Protein AF-A0A970SUN5-F1 (afdb_monomer_lite)

Radius of gyration: 31.92 Å; chains: 1; bounding box: 85×51×44 Å

pLDDT: mean 73.56, std 14.55, range [50.59, 97.88]

Foldseek 3Di:
DAADPVPRDDDDPPDQAGPPPRHGRDDPDPPPPPPDPPDPDDPPDDDDDPPDDPDDDDPPDPPDDPDDDPPDPDPPPPPPPVVVVVVVVVVVVVVVD

Secondary structure (DSSP, 8-state):
-EE-TTT--EE-TT-SB-TTT--BS---S---------PPPPPP-PPPP--------PPP-----TT--TT----------HHHHHHHHHHHHHT--

Sequence (97 aa):
MKICVNCGTSNNDDNQFCIGCGQRLEANQPDSPPAEPVAPPVPPAAPYFTDVPPMQQNPPVQPYSYGQPYGMHGYATPVQDTDRMERIRNILSSRLM

Structure (mmCIF, N/CA/C/O backbone):
data_AF-A0A970SUN5-F1
#
_entry.id   AF-A0A970SUN5-F1
#
loop_
_atom_site.group_PDB
_atom_site.id
_atom_site.type_symbol
_atom_site.label_atom_id
_atom_site.label_alt_id
_atom_site.label_comp_id
_atom_site.label_asym_id
_atom_site.label_entity_id
_atom_site.label_seq_id
_atom_site.pdbx_PDB_ins_code
_atom_site.Cartn_x
_atom_site.Cartn_y
_atom_site.Cartn_z
_atom_site.occupancy
_atom_site.B_iso_or_equiv
_atom_site.auth_seq_id
_atom_site.auth_comp_id
_atom_site.auth_asym_id
_atom_site.auth_atom_id
_atom_site.pdbx_PDB_model_num
ATOM 1 N N . MET A 1 1 ? -22.182 6.152 0.028 1.00 87.06 1 MET A N 1
ATOM 2 C CA . MET A 1 1 ? -20.993 6.558 0.801 1.00 87.06 1 MET A CA 1
ATOM 3 C C . MET A 1 1 ? -20.858 5.635 1.995 1.00 87.06 1 MET A C 1
ATOM 5 O O . MET A 1 1 ? -21.882 5.263 2.568 1.00 87.06 1 MET A O 1
ATOM 9 N N . LYS A 1 2 ? -19.631 5.343 2.431 1.00 92.81 2 LYS A N 1
ATOM 10 C CA . LYS A 1 2 ? -19.377 4.508 3.610 1.00 92.81 2 LYS A CA 1
ATOM 11 C C . LYS A 1 2 ? -18.490 5.203 4.628 1.00 92.81 2 LYS A C 1
ATOM 13 O O . LYS A 1 2 ? -17.525 5.881 4.281 1.00 92.81 2 LYS A O 1
ATOM 18 N N . ILE A 1 3 ? -18.830 5.041 5.899 1.00 95.12 3 ILE A N 1
ATOM 19 C CA . ILE A 1 3 ? -18.069 5.605 7.012 1.00 95.12 3 ILE A CA 1
ATOM 20 C C . ILE A 1 3 ? -17.159 4.520 7.573 1.00 95.12 3 ILE A C 1
ATOM 22 O O . ILE A 1 3 ? -17.605 3.410 7.859 1.00 95.12 3 ILE A O 1
ATOM 26 N N . CYS A 1 4 ? -15.876 4.835 7.732 1.00 95.38 4 CYS A N 1
ATOM 27 C CA . CYS A 1 4 ? -14.930 3.907 8.329 1.00 95.38 4 CYS A CA 1
ATOM 28 C C . CYS A 1 4 ? -15.269 3.669 9.805 1.00 95.38 4 CYS A C 1
ATOM 30 O O . CYS A 1 4 ? -15.226 4.599 10.607 1.00 95.38 4 CYS A O 1
ATOM 32 N N . VAL A 1 5 ? -15.521 2.416 10.180 1.00 93.50 5 VAL A N 1
ATOM 33 C CA . VAL A 1 5 ? -15.791 2.026 11.577 1.00 93.50 5 VAL A CA 1
ATOM 34 C C . VAL A 1 5 ? -14.587 2.208 12.504 1.00 93.50 5 VAL A C 1
ATOM 36 O O . VAL A 1 5 ? -14.756 2.302 13.713 1.00 93.50 5 VAL A O 1
ATOM 39 N N . ASN A 1 6 ? -13.373 2.260 11.950 1.00 95.81 6 ASN A N 1
ATOM 40 C CA . ASN A 1 6 ? -12.148 2.405 12.730 1.00 95.81 6 ASN A CA 1
ATOM 41 C C . ASN A 1 6 ? -11.821 3.874 13.053 1.00 95.81 6 ASN A C 1
ATOM 43 O O . ASN A 1 6 ? -11.420 4.163 14.174 1.00 95.81 6 ASN A O 1
ATOM 47 N N . CYS A 1 7 ? -12.007 4.802 12.104 1.00 97.12 7 CYS A N 1
ATOM 48 C CA . CYS A 1 7 ? -11.566 6.197 12.269 1.00 97.12 7 CYS A CA 1
ATOM 49 C C . CYS A 1 7 ? -12.618 7.268 11.932 1.00 97.12 7 CYS A C 1
ATOM 51 O O . CYS A 1 7 ? -12.326 8.456 12.028 1.00 97.12 7 CYS A O 1
ATOM 53 N N . GLY A 1 8 ? -13.824 6.891 11.497 1.00 96.12 8 GLY A N 1
ATOM 54 C CA . GLY A 1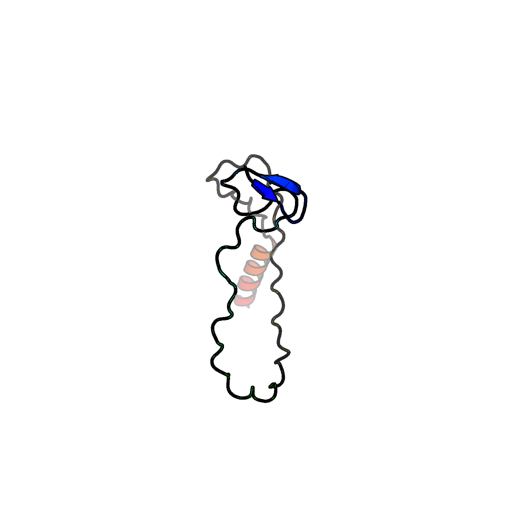 8 ? -14.915 7.826 11.189 1.00 96.12 8 GLY A CA 1
ATOM 55 C C . GLY A 1 8 ? -14.795 8.574 9.857 1.00 96.12 8 GLY A C 1
ATOM 56 O O . GLY A 1 8 ? -15.677 9.358 9.514 1.00 96.12 8 GLY A O 1
ATOM 57 N N . THR A 1 9 ? -13.741 8.340 9.071 1.00 97.88 9 THR A N 1
ATOM 58 C CA . THR A 1 9 ? -13.569 8.999 7.769 1.00 97.88 9 THR A CA 1
ATOM 59 C C . THR A 1 9 ? -14.670 8.589 6.789 1.00 97.88 9 THR A C 1
ATOM 61 O O . THR A 1 9 ? -14.970 7.401 6.629 1.00 97.88 9 THR A O 1
ATOM 64 N N . SER A 1 10 ? -15.237 9.580 6.100 1.00 97.44 10 SER A N 1
ATOM 65 C CA . SER A 1 10 ? -16.169 9.375 4.992 1.00 97.44 10 SER A CA 1
ATOM 66 C C . SER A 1 10 ? -15.421 8.935 3.737 1.00 97.44 10 SER A C 1
ATOM 68 O O . SER A 1 10 ? -14.458 9.576 3.321 1.00 97.44 10 SER A O 1
ATOM 70 N N . ASN A 1 11 ? -15.860 7.831 3.147 1.00 96.75 11 ASN A N 1
ATOM 71 C CA . ASN A 1 11 ? -15.266 7.219 1.970 1.00 96.75 11 ASN A CA 1
ATOM 72 C C . ASN A 1 11 ? -16.323 7.034 0.875 1.00 96.75 11 ASN A C 1
ATOM 74 O O . ASN A 1 11 ? -17.514 6.852 1.154 1.00 96.75 11 ASN A O 1
ATOM 78 N N . ASN A 1 12 ? -15.875 7.049 -0.382 1.00 96.19 12 ASN A N 1
ATOM 79 C CA . ASN A 1 12 ? -16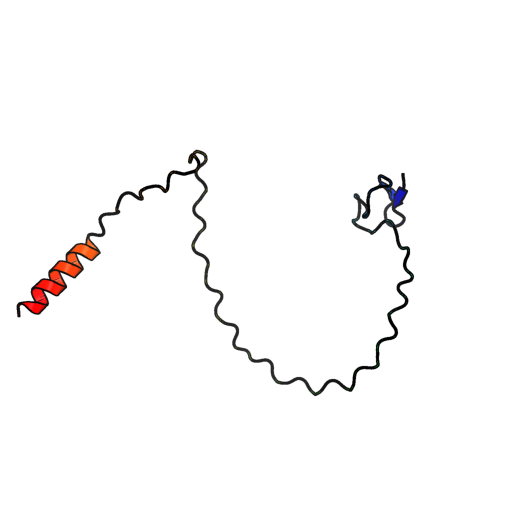.717 6.648 -1.505 1.00 96.19 12 ASN A CA 1
ATOM 80 C C . ASN A 1 12 ? -17.047 5.145 -1.396 1.00 96.19 12 ASN A C 1
ATOM 82 O O . ASN A 1 12 ? -16.274 4.386 -0.809 1.00 96.19 12 ASN A O 1
ATOM 86 N N . ASP A 1 13 ? -18.176 4.714 -1.951 1.00 91.12 13 ASP A N 1
ATOM 87 C CA . ASP A 1 13 ? -18.598 3.309 -1.947 1.00 91.12 13 ASP A CA 1
ATOM 88 C C . ASP A 1 13 ? -17.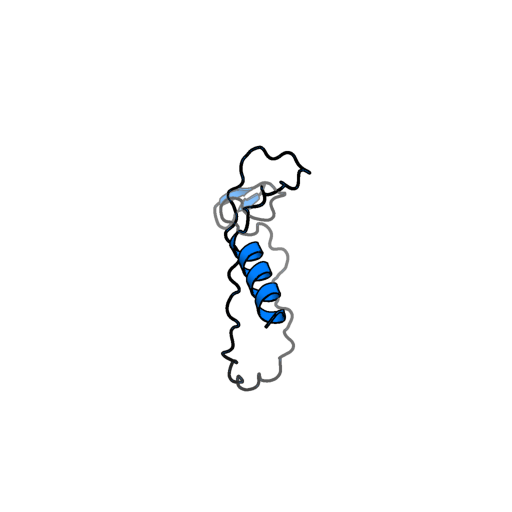593 2.409 -2.679 1.00 91.12 13 ASP A C 1
ATOM 90 O O . ASP A 1 13 ? -17.335 1.291 -2.233 1.00 91.12 13 ASP A O 1
ATOM 94 N N . ASP A 1 14 ? -16.920 2.942 -3.703 1.00 92.25 14 ASP A N 1
ATOM 95 C CA . ASP A 1 14 ? -15.898 2.233 -4.485 1.00 92.25 14 ASP A CA 1
ATOM 96 C C . ASP A 1 14 ? -14.581 1.990 -3.716 1.00 92.25 14 ASP A C 1
ATOM 98 O O . ASP A 1 14 ? -13.749 1.177 -4.125 1.00 92.25 14 ASP A O 1
ATOM 102 N N . ASN A 1 15 ? -14.350 2.686 -2.595 1.00 93.19 15 ASN A N 1
ATOM 103 C CA . ASN A 1 15 ? -13.073 2.623 -1.880 1.00 93.19 15 ASN A CA 1
ATOM 104 C C . ASN A 1 15 ? -12.917 1.291 -1.138 1.00 93.19 15 ASN A C 1
ATOM 106 O O . ASN A 1 15 ? -13.563 1.069 -0.126 1.00 93.19 15 ASN A O 1
ATOM 110 N N . GLN A 1 16 ? -12.003 0.414 -1.536 1.00 93.75 16 GLN A N 1
ATOM 111 C CA . GLN A 1 16 ? -11.792 -0.852 -0.808 1.00 93.75 16 GLN A CA 1
ATOM 112 C C . GLN A 1 16 ? -11.148 -0.655 0.581 1.00 93.75 16 GLN A C 1
ATOM 114 O O . GLN A 1 16 ? -11.372 -1.446 1.501 1.00 93.75 16 GLN A O 1
ATOM 119 N N . PHE A 1 17 ? -10.381 0.426 0.743 1.00 96.12 17 PHE A N 1
ATOM 120 C CA . PHE A 1 17 ? -9.681 0.794 1.973 1.00 96.12 17 PHE A CA 1
ATOM 121 C C . PHE A 1 17 ? -9.986 2.238 2.369 1.00 96.12 17 PHE A C 1
ATOM 123 O O . PHE A 1 17 ? -10.285 3.085 1.527 1.00 96.12 17 PHE A O 1
ATOM 130 N N . CYS A 1 18 ? -9.899 2.519 3.665 1.00 96.88 18 CYS A N 1
ATOM 131 C CA . CYS A 1 18 ? -10.117 3.841 4.221 1.00 96.88 18 CYS A CA 1
ATOM 132 C C . CYS A 1 18 ? -8.996 4.799 3.820 1.00 96.88 18 CYS A C 1
ATOM 134 O O . CYS A 1 18 ? -7.833 4.555 4.130 1.00 96.88 18 CYS A O 1
ATOM 136 N N . ILE A 1 19 ? -9.358 5.939 3.233 1.00 96.94 19 ILE A N 1
ATOM 137 C CA . ILE A 1 19 ? -8.401 6.990 2.854 1.00 96.94 19 ILE A CA 1
ATOM 138 C C . ILE A 1 19 ? -7.765 7.701 4.058 1.00 96.94 19 ILE A C 1
ATOM 140 O O . ILE A 1 19 ? -6.760 8.384 3.901 1.00 96.94 19 ILE A O 1
ATOM 144 N N . GLY A 1 20 ? -8.365 7.577 5.246 1.00 97.50 20 GLY A N 1
ATOM 145 C CA . GLY A 1 20 ? -7.878 8.209 6.473 1.00 97.50 20 GLY A CA 1
ATOM 146 C C . GLY A 1 20 ? -6.912 7.335 7.271 1.00 97.50 20 GLY A C 1
ATOM 147 O O . GLY A 1 20 ? -5.897 7.830 7.748 1.00 97.50 20 GLY A O 1
ATOM 148 N N . CYS A 1 21 ? -7.218 6.041 7.425 1.00 96.94 21 CYS A N 1
ATOM 149 C CA . CYS A 1 21 ? -6.447 5.138 8.292 1.00 96.94 21 CYS A CA 1
ATOM 150 C C . CYS A 1 21 ? -5.965 3.842 7.623 1.00 96.94 21 CYS A C 1
ATOM 152 O O . CYS A 1 21 ? -5.283 3.051 8.264 1.00 96.94 21 CYS A O 1
ATOM 154 N N . GLY A 1 22 ? -6.329 3.584 6.363 1.00 95.69 22 GLY A N 1
ATOM 155 C CA . GLY A 1 22 ? -5.932 2.375 5.632 1.00 95.69 22 GLY A CA 1
ATOM 156 C C . GLY A 1 22 ? -6.730 1.106 5.960 1.00 95.69 22 GLY A C 1
ATOM 157 O O . GLY A 1 22 ? -6.565 0.105 5.267 1.00 95.69 22 GLY A O 1
ATOM 158 N N . GLN A 1 23 ? -7.628 1.120 6.955 1.00 94.88 23 GLN A N 1
ATOM 159 C CA . GLN A 1 23 ? -8.473 -0.038 7.287 1.00 94.88 23 GLN A CA 1
ATOM 160 C C . GLN A 1 23 ? -9.374 -0.430 6.106 1.00 94.88 23 GLN A C 1
ATOM 162 O O . GLN A 1 23 ? -9.993 0.432 5.479 1.00 94.88 23 GLN A O 1
ATOM 167 N N . ARG A 1 24 ? -9.510 -1.731 5.832 1.00 93.81 24 ARG A N 1
ATOM 168 C CA . ARG A 1 24 ? -10.429 -2.247 4.805 1.00 93.81 24 ARG A CA 1
ATOM 169 C C . ARG A 1 24 ? -11.889 -1.949 5.170 1.00 93.81 24 ARG A C 1
ATOM 171 O O . ARG A 1 24 ? -12.276 -2.119 6.324 1.00 93.81 24 ARG A O 1
ATOM 178 N N . LEU A 1 25 ? -12.684 -1.493 4.200 1.00 91.88 25 LEU A N 1
ATOM 179 C CA . LEU A 1 25 ? -14.048 -0.995 4.437 1.00 91.88 25 LEU A CA 1
ATOM 180 C C . LEU A 1 25 ? -15.147 -2.063 4.274 1.00 91.88 25 LEU A C 1
ATOM 182 O O . LEU A 1 25 ? -16.248 -1.865 4.779 1.00 91.88 25 LEU A O 1
ATOM 186 N N . GLU A 1 26 ? -14.832 -3.222 3.689 1.00 77.31 26 GLU A N 1
ATOM 187 C CA . GLU A 1 26 ? -15.697 -4.406 3.670 1.00 77.31 26 GLU A CA 1
ATOM 188 C C . GLU A 1 26 ? -14.977 -5.644 4.229 1.00 77.31 26 GLU A C 1
ATOM 190 O O . GLU A 1 26 ? -13.875 -6.006 3.803 1.00 77.31 26 GLU A O 1
ATOM 195 N N . ALA A 1 27 ? -15.655 -6.342 5.140 1.00 67.25 27 ALA A N 1
A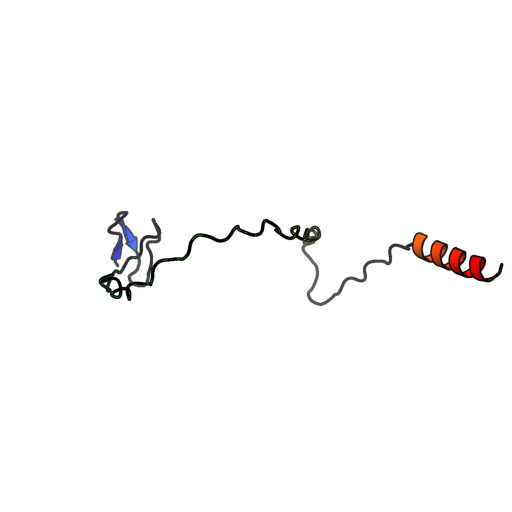TOM 196 C CA . ALA A 1 27 ? -15.310 -7.671 5.627 1.00 67.25 27 ALA A CA 1
ATOM 197 C C . ALA A 1 27 ? -16.512 -8.593 5.385 1.00 67.25 27 ALA A C 1
ATOM 199 O O . ALA A 1 27 ? -17.322 -8.819 6.272 1.00 67.25 27 ALA A O 1
ATOM 200 N N . ASN A 1 28 ? -16.671 -9.082 4.155 1.00 55.69 28 ASN A N 1
ATOM 201 C CA . ASN A 1 28 ? -17.580 -10.196 3.873 1.00 55.69 28 ASN A CA 1
ATOM 202 C C . ASN A 1 28 ? -16.774 -11.402 3.407 1.00 55.69 28 ASN A C 1
ATOM 204 O O . ASN A 1 28 ? -16.901 -11.883 2.288 1.00 55.69 28 ASN A O 1
ATOM 208 N N . GLN A 1 29 ? -15.926 -11.875 4.305 1.00 51.94 29 GLN A N 1
ATOM 209 C CA . GLN A 1 29 ? -15.780 -13.297 4.539 1.00 51.94 29 GLN A CA 1
ATOM 210 C C . GLN A 1 29 ? -15.569 -13.432 6.044 1.00 51.94 29 GLN A C 1
ATOM 212 O O . GLN A 1 29 ? -14.754 -12.690 6.593 1.00 51.94 29 GLN A O 1
ATOM 217 N N . PRO A 1 30 ? -16.304 -14.309 6.746 1.00 54.66 30 PRO A N 1
ATOM 218 C CA . PRO A 1 30 ? -15.771 -14.796 7.998 1.00 54.66 30 PRO A CA 1
ATOM 219 C C . PRO A 1 30 ? -14.391 -15.357 7.662 1.00 54.66 30 PRO A C 1
ATOM 221 O O . PRO A 1 30 ? -14.276 -16.265 6.837 1.00 54.66 30 PRO A O 1
ATOM 224 N N . ASP A 1 31 ? -13.356 -14.804 8.286 1.00 56.88 31 ASP A N 1
ATOM 225 C CA . ASP A 1 31 ? -12.076 -15.476 8.461 1.00 56.88 31 ASP A CA 1
ATOM 226 C C . ASP A 1 31 ? -12.328 -16.699 9.358 1.00 56.88 31 ASP A C 1
ATOM 228 O O . ASP A 1 31 ? -11.855 -16.792 10.485 1.00 56.88 31 ASP A O 1
ATOM 232 N N . SER A 1 32 ? -13.165 -17.638 8.913 1.00 59.88 32 SER A N 1
ATOM 233 C CA . SER A 1 32 ? -13.047 -19.008 9.365 1.00 59.88 32 SER A CA 1
ATOM 234 C C . SER A 1 32 ? -11.699 -19.450 8.813 1.00 59.88 32 SER A C 1
ATOM 236 O O . SER A 1 32 ? -11.586 -19.542 7.583 1.00 59.88 32 SER A O 1
ATOM 238 N N . PRO A 1 33 ? -10.669 -19.654 9.658 1.00 69.12 33 PRO A N 1
ATOM 239 C CA . PRO A 1 33 ? -9.433 -20.233 9.171 1.00 69.12 33 PRO A CA 1
ATOM 240 C C . PRO A 1 33 ? -9.820 -21.499 8.399 1.00 69.12 33 PRO A C 1
ATOM 242 O O . PRO A 1 33 ? -10.632 -22.283 8.911 1.00 69.12 33 PRO A O 1
ATOM 245 N N . PRO A 1 34 ? -9.325 -21.699 7.163 1.00 63.44 34 PRO A N 1
ATOM 246 C CA . PRO A 1 34 ? -9.385 -23.015 6.552 1.00 63.44 34 PRO A CA 1
ATOM 247 C C . PRO A 1 34 ? -8.862 -23.978 7.610 1.00 63.44 34 PRO A C 1
ATOM 249 O O . PRO A 1 34 ? -7.780 -23.731 8.140 1.00 63.44 34 PRO A O 1
ATOM 252 N N . ALA A 1 35 ? -9.660 -24.976 7.999 1.00 62.66 35 ALA A N 1
ATOM 253 C CA . ALA A 1 35 ? -9.234 -25.973 8.969 1.00 62.66 35 ALA A CA 1
ATOM 254 C C . ALA A 1 35 ? -7.867 -26.496 8.514 1.00 62.66 35 ALA A C 1
ATOM 256 O O . ALA A 1 35 ? -7.767 -27.168 7.487 1.00 62.66 35 ALA A O 1
ATOM 257 N N . GLU A 1 36 ? -6.818 -26.072 9.215 1.00 62.81 36 GLU A N 1
ATOM 258 C CA . GLU A 1 36 ? -5.444 -26.373 8.851 1.00 62.81 36 GLU A CA 1
ATOM 259 C C . GLU A 1 36 ? -5.303 -27.898 8.931 1.00 62.81 36 GLU A C 1
ATOM 261 O O . GLU A 1 36 ? -5.625 -28.481 9.974 1.00 62.81 36 GLU A O 1
ATOM 266 N N . PRO A 1 37 ? -4.881 -28.596 7.860 1.00 64.69 37 PRO A N 1
ATOM 267 C CA . PRO A 1 37 ? -4.456 -29.975 8.010 1.00 64.69 37 PRO A CA 1
ATOM 268 C C . PRO A 1 37 ? -3.277 -29.949 8.983 1.00 64.69 37 PRO A C 1
ATOM 270 O O . PRO A 1 37 ? -2.257 -29.330 8.691 1.00 64.69 37 PRO A O 1
ATOM 273 N N . VAL A 1 38 ? -3.456 -30.564 10.156 1.00 60.59 38 VAL A N 1
ATOM 274 C CA . VAL A 1 38 ? -2.463 -30.614 11.237 1.00 60.59 38 VAL A CA 1
ATOM 275 C C . VAL A 1 38 ? -1.126 -31.063 10.647 1.00 60.59 38 VAL A C 1
ATOM 277 O O . VAL A 1 38 ? -0.953 -32.233 10.301 1.00 60.59 38 VAL A O 1
ATOM 280 N N . ALA A 1 39 ? -0.203 -30.120 10.461 1.00 64.00 39 ALA A N 1
ATOM 281 C CA . ALA A 1 39 ? 1.101 -30.413 9.893 1.00 64.00 39 ALA A CA 1
ATOM 282 C C . ALA A 1 39 ? 1.875 -31.338 10.856 1.00 64.00 39 ALA A C 1
ATOM 284 O O . ALA A 1 39 ? 1.786 -31.161 12.076 1.00 64.00 39 ALA A O 1
ATOM 285 N N . PRO A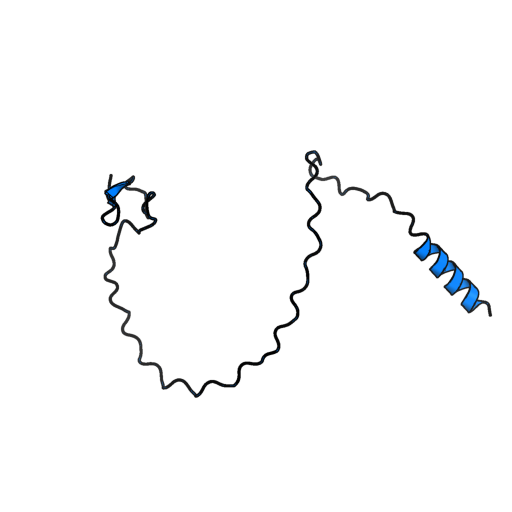 1 40 ? 2.622 -32.336 10.348 1.00 70.50 40 PRO A N 1
ATOM 286 C CA . PRO A 1 40 ? 3.464 -33.189 11.184 1.00 70.50 40 PRO A CA 1
ATOM 287 C C . PRO A 1 40 ? 4.504 -32.355 11.957 1.00 70.50 40 PRO A C 1
ATOM 289 O O . PRO A 1 40 ? 4.832 -31.243 11.534 1.00 70.50 40 PRO A O 1
ATOM 292 N N . PRO A 1 41 ? 5.039 -32.870 13.084 1.00 69.06 41 PRO A N 1
ATOM 293 C CA . PRO A 1 41 ? 5.964 -32.124 13.930 1.00 69.06 41 PRO A CA 1
ATOM 294 C C . PRO A 1 41 ? 7.167 -31.635 13.120 1.00 69.06 41 PRO A C 1
ATOM 296 O O . PRO A 1 41 ? 7.860 -32.418 12.467 1.00 69.06 41 PRO A O 1
ATOM 299 N N . VAL A 1 42 ? 7.394 -30.323 13.171 1.00 66.94 42 VAL A N 1
ATOM 300 C CA . VAL A 1 42 ? 8.516 -29.648 12.514 1.00 66.94 42 VAL A CA 1
ATOM 301 C C . VAL A 1 42 ? 9.828 -30.256 13.044 1.00 66.94 42 VAL A C 1
ATOM 303 O O . VAL A 1 42 ? 10.003 -30.313 14.265 1.00 66.94 42 VAL A O 1
ATOM 306 N N . PRO A 1 43 ? 10.745 -30.743 12.184 1.00 73.19 43 PRO A N 1
ATOM 307 C CA . PRO A 1 43 ? 12.030 -31.268 12.638 1.00 73.19 43 PRO A CA 1
ATOM 308 C C . PRO A 1 43 ? 12.870 -30.167 13.312 1.00 73.19 43 PRO A C 1
ATOM 310 O O . PRO A 1 43 ? 12.674 -28.983 13.022 1.00 73.19 43 PRO A O 1
ATOM 313 N N . PRO A 1 44 ? 13.813 -30.530 14.206 1.00 69.31 44 PRO A N 1
ATOM 314 C CA . PRO A 1 44 ? 14.664 -29.556 14.881 1.00 69.31 44 PRO A CA 1
ATOM 315 C C . PRO A 1 44 ? 15.427 -28.717 13.854 1.00 69.31 44 PRO A C 1
ATOM 317 O O . PRO A 1 44 ? 15.980 -29.250 12.890 1.00 69.31 44 PRO A O 1
ATOM 320 N N . ALA A 1 45 ? 15.422 -27.401 14.072 1.00 66.38 45 ALA A N 1
ATOM 321 C CA . ALA A 1 45 ? 16.039 -26.418 13.195 1.00 66.38 45 ALA A CA 1
ATOM 322 C C . ALA A 1 45 ? 17.487 -26.811 12.868 1.00 66.38 45 ALA A C 1
ATOM 324 O O . ALA A 1 45 ? 18.346 -26.869 13.751 1.00 66.38 45 ALA A O 1
ATOM 325 N N . ALA A 1 46 ? 17.749 -27.082 11.591 1.00 68.25 46 ALA A N 1
ATOM 326 C CA . ALA A 1 46 ? 19.108 -27.205 11.090 1.00 68.25 46 ALA A CA 1
ATOM 327 C C . ALA A 1 46 ? 19.847 -25.864 11.286 1.00 68.25 46 ALA A C 1
ATOM 329 O O . ALA A 1 46 ? 19.209 -24.805 11.230 1.00 68.25 46 ALA A O 1
ATOM 330 N N . PRO A 1 47 ? 21.173 -25.876 11.512 1.00 68.62 47 PRO A N 1
ATOM 331 C CA . PRO A 1 47 ? 21.948 -24.649 11.606 1.00 68.62 47 PRO A CA 1
ATOM 332 C C . PRO A 1 47 ? 21.804 -23.857 10.304 1.00 68.62 47 PRO A C 1
ATOM 334 O O . PRO A 1 47 ? 22.010 -24.377 9.207 1.00 68.62 47 PRO A O 1
ATOM 337 N N . TYR A 1 48 ? 21.407 -22.596 10.440 1.00 65.56 48 TYR A N 1
ATOM 338 C CA . TYR A 1 48 ? 21.331 -21.657 9.333 1.00 65.56 48 TYR A CA 1
ATOM 339 C C . TYR A 1 48 ? 22.750 -21.412 8.809 1.00 65.56 48 TYR A C 1
ATOM 341 O O . TYR A 1 48 ? 23.648 -21.032 9.558 1.00 65.56 48 TYR A O 1
ATOM 349 N N . PHE A 1 49 ? 22.958 -21.660 7.519 1.00 67.31 49 PHE A N 1
ATOM 350 C CA . PHE A 1 49 ? 24.202 -21.314 6.842 1.00 67.31 49 PHE A CA 1
ATOM 351 C C . PHE A 1 49 ? 24.387 -19.790 6.894 1.00 67.31 49 PHE A C 1
ATOM 353 O O . PHE A 1 49 ? 23.537 -19.038 6.422 1.00 67.31 49 PHE A O 1
ATOM 360 N N . THR A 1 50 ? 25.487 -19.336 7.493 1.00 63.75 50 THR A N 1
ATOM 361 C CA . THR A 1 50 ? 25.853 -17.917 7.662 1.00 63.75 50 THR A CA 1
ATOM 362 C C . THR A 1 50 ? 26.482 -17.284 6.420 1.00 63.75 50 THR A C 1
ATOM 364 O O . THR A 1 50 ? 26.989 -16.166 6.489 1.00 63.75 50 THR A O 1
ATOM 367 N N . ASP A 1 51 ? 26.444 -17.956 5.274 1.00 72.88 51 ASP A N 1
ATOM 368 C CA . ASP A 1 51 ? 27.059 -17.463 4.045 1.00 72.88 51 ASP A CA 1
ATOM 369 C C . ASP A 1 51 ? 26.107 -16.513 3.308 1.00 72.88 51 ASP A C 1
ATOM 371 O O . ASP A 1 51 ? 25.514 -16.845 2.282 1.00 72.88 51 ASP A O 1
ATOM 375 N N . VAL A 1 52 ? 25.938 -15.305 3.852 1.00 73.69 52 VAL A N 1
ATOM 376 C CA . VAL A 1 52 ? 25.309 -14.198 3.122 1.00 73.69 52 VAL A CA 1
ATOM 377 C C . VAL A 1 52 ? 26.318 -13.718 2.071 1.00 73.69 52 VAL A C 1
ATOM 379 O O . VAL A 1 52 ? 27.383 -13.222 2.450 1.00 73.69 52 VAL A O 1
ATOM 382 N N . PRO A 1 53 ? 26.040 -13.848 0.759 1.00 74.75 53 PRO A N 1
ATOM 383 C CA . PRO A 1 53 ? 26.932 -13.312 -0.259 1.00 74.75 53 PRO A CA 1
ATOM 384 C C . PRO A 1 53 ? 27.045 -11.790 -0.090 1.00 74.75 53 PRO A C 1
ATOM 386 O O . PRO A 1 53 ? 26.055 -11.136 0.259 1.00 74.75 53 PRO A O 1
ATOM 389 N N . PRO A 1 54 ? 28.227 -11.195 -0.329 1.00 73.94 54 PRO A N 1
ATOM 390 C CA . PRO A 1 54 ? 28.385 -9.755 -0.217 1.00 73.94 54 PRO A CA 1
ATOM 391 C C . PRO A 1 54 ? 27.409 -9.072 -1.174 1.00 73.94 54 PRO A C 1
ATOM 393 O O . PRO A 1 54 ? 27.353 -9.402 -2.360 1.00 73.94 54 PRO A O 1
ATOM 396 N N . MET A 1 55 ? 26.629 -8.121 -0.651 1.00 65.81 55 MET A N 1
ATOM 397 C CA . MET A 1 55 ? 25.760 -7.292 -1.478 1.00 65.81 55 MET A CA 1
ATOM 398 C C . MET A 1 55 ? 26.626 -6.595 -2.524 1.00 65.81 55 MET A C 1
ATOM 400 O O . MET A 1 55 ? 27.479 -5.769 -2.192 1.00 65.81 55 MET A O 1
ATOM 404 N N . GLN A 1 56 ? 26.428 -6.959 -3.787 1.00 74.25 56 GLN A N 1
ATOM 405 C CA . GLN A 1 56 ? 27.100 -6.312 -4.896 1.00 74.25 56 GLN A CA 1
ATOM 406 C C . GLN A 1 56 ? 26.680 -4.843 -4.906 1.00 74.25 56 GLN A C 1
ATOM 408 O O . GLN A 1 56 ? 25.509 -4.519 -5.099 1.00 74.25 56 GLN A O 1
ATOM 413 N N . GLN A 1 57 ? 27.629 -3.953 -4.623 1.00 72.12 57 GLN A N 1
ATOM 414 C CA . GLN A 1 57 ? 27.376 -2.519 -4.609 1.00 72.12 57 GLN A CA 1
ATOM 415 C C . GLN A 1 57 ? 26.974 -2.091 -6.022 1.00 72.12 57 GLN A C 1
ATOM 417 O O . GLN A 1 57 ? 27.762 -2.204 -6.962 1.00 72.12 57 GLN A O 1
ATOM 422 N N . ASN A 1 58 ? 25.732 -1.626 -6.171 1.00 74.44 58 ASN A N 1
ATOM 423 C CA . ASN A 1 58 ? 25.288 -1.003 -7.409 1.00 74.44 58 ASN A CA 1
ATOM 424 C C . ASN A 1 58 ? 26.147 0.242 -7.682 1.00 74.44 58 ASN A C 1
ATOM 426 O O . ASN A 1 58 ? 26.450 0.987 -6.744 1.00 74.44 58 ASN A O 1
ATOM 430 N N . PRO A 1 59 ? 26.537 0.490 -8.944 1.00 70.50 59 PRO A N 1
ATOM 431 C CA . PRO A 1 59 ? 27.295 1.682 -9.292 1.00 70.50 59 PRO A CA 1
ATOM 432 C C . PRO A 1 59 ? 26.503 2.952 -8.938 1.00 70.50 59 PRO A C 1
ATOM 434 O O . PRO A 1 59 ? 25.266 2.925 -8.937 1.00 70.50 59 PRO A O 1
ATOM 437 N N . PRO A 1 60 ? 27.190 4.074 -8.651 1.00 67.38 60 PRO A N 1
ATOM 438 C CA . PRO A 1 60 ? 26.526 5.331 -8.340 1.00 67.38 60 PRO A CA 1
ATOM 439 C C . PRO A 1 60 ? 25.608 5.731 -9.498 1.00 67.38 60 PRO A C 1
ATOM 441 O O . PRO A 1 60 ? 26.040 5.842 -10.648 1.00 67.38 60 PRO A O 1
ATOM 444 N N . VAL A 1 61 ? 24.328 5.929 -9.179 1.00 65.44 61 VAL A N 1
ATOM 445 C CA . VAL A 1 61 ? 23.325 6.426 -10.123 1.00 65.44 61 VAL A CA 1
ATOM 446 C C . VAL A 1 61 ? 23.765 7.829 -10.542 1.00 65.44 61 VAL A C 1
ATOM 448 O O . VAL A 1 61 ? 23.850 8.726 -9.704 1.00 65.44 61 VAL A O 1
ATOM 451 N N . GLN A 1 62 ? 24.118 8.011 -11.815 1.00 62.09 62 GLN A N 1
ATOM 452 C CA . GLN A 1 62 ? 24.514 9.321 -12.335 1.00 62.09 62 GLN A CA 1
ATOM 453 C C . GLN A 1 62 ? 23.325 10.291 -12.213 1.00 62.09 62 GLN A C 1
ATOM 455 O O . GLN A 1 62 ? 22.192 9.884 -12.492 1.00 62.09 62 GLN A O 1
ATOM 460 N N . PRO A 1 63 ? 23.535 11.557 -11.807 1.00 64.62 63 PRO A N 1
ATOM 461 C CA . PRO A 1 63 ? 22.446 12.515 -11.691 1.00 64.62 63 PRO A CA 1
ATOM 462 C C . PRO A 1 63 ? 21.832 12.763 -13.071 1.00 64.62 63 PRO A C 1
ATOM 464 O O . PRO A 1 63 ? 22.527 13.113 -14.026 1.00 64.62 63 PRO A O 1
ATOM 467 N N . TYR A 1 64 ? 20.519 12.564 -13.178 1.00 55.53 64 TYR A N 1
ATOM 468 C CA . TYR A 1 64 ? 19.772 12.799 -14.408 1.00 55.53 64 TYR A CA 1
ATOM 469 C C . TYR A 1 64 ? 19.897 14.276 -14.806 1.00 55.53 64 TYR A C 1
ATOM 471 O O . TYR A 1 64 ? 19.339 15.160 -14.157 1.00 55.53 64 TYR A O 1
ATOM 479 N N . SER A 1 65 ? 20.652 14.549 -15.870 1.00 62.03 65 SER A N 1
ATOM 480 C CA . SER A 1 65 ? 20.718 15.875 -16.480 1.00 62.03 65 SER A CA 1
ATOM 481 C C . SER A 1 65 ? 19.423 16.110 -17.260 1.00 62.03 65 SER A C 1
ATOM 483 O O . SER A 1 65 ? 19.130 15.408 -18.231 1.00 62.03 65 SER A O 1
ATOM 485 N N . TYR A 1 66 ? 18.611 17.057 -16.790 1.00 57.03 66 TYR A N 1
ATOM 486 C CA . TYR A 1 66 ? 17.349 17.433 -17.423 1.00 57.03 66 TYR A CA 1
ATOM 487 C C . TYR A 1 66 ? 17.640 17.986 -18.827 1.00 57.03 66 TYR A C 1
ATOM 489 O O . TYR A 1 66 ? 18.196 19.074 -18.958 1.00 57.03 66 TYR A O 1
ATOM 497 N N . GLY A 1 67 ? 17.296 17.228 -19.874 1.00 62.34 67 GLY A N 1
ATOM 498 C CA . GLY A 1 67 ? 17.450 17.677 -21.262 1.00 62.34 67 GLY A CA 1
ATOM 499 C C . GLY A 1 67 ? 18.003 16.665 -22.265 1.00 62.34 67 GLY A C 1
ATOM 500 O O . GLY A 1 67 ? 18.219 17.053 -23.408 1.00 62.34 67 GLY A O 1
ATOM 501 N N . GLN A 1 68 ? 18.229 15.395 -21.910 1.00 59.25 68 GLN A N 1
ATOM 502 C CA . GLN A 1 68 ? 18.598 14.397 -22.923 1.00 59.25 68 GLN A CA 1
ATOM 503 C C . GLN A 1 68 ? 17.368 13.973 -23.752 1.00 59.25 68 GLN A C 1
ATOM 505 O O . GLN A 1 68 ? 16.443 13.381 -23.189 1.00 59.25 68 GLN A O 1
ATOM 510 N N . PRO A 1 69 ? 17.318 14.253 -25.071 1.00 58.41 69 PRO A N 1
ATOM 511 C CA . PRO A 1 69 ? 16.270 13.718 -25.928 1.00 58.41 69 PRO A CA 1
ATOM 512 C C . PRO A 1 69 ? 16.426 12.197 -26.057 1.00 58.41 69 PRO A C 1
ATOM 514 O O . PRO A 1 69 ? 17.530 11.665 -26.198 1.00 58.41 69 PRO A O 1
ATOM 517 N N . TYR A 1 70 ? 15.296 11.497 -25.994 1.00 53.72 70 TYR A N 1
ATOM 518 C CA . TYR A 1 70 ? 15.204 10.042 -26.094 1.00 53.72 70 TYR A CA 1
ATOM 519 C C . TYR A 1 70 ? 15.858 9.536 -27.394 1.00 53.72 70 TYR A C 1
ATOM 521 O O . TYR A 1 70 ? 15.454 9.916 -28.489 1.00 53.72 70 TYR A O 1
ATOM 529 N N . GLY A 1 71 ? 16.868 8.668 -27.264 1.00 61.50 71 GLY A N 1
ATOM 530 C CA . GLY A 1 71 ? 17.510 7.972 -28.390 1.00 61.50 71 GLY A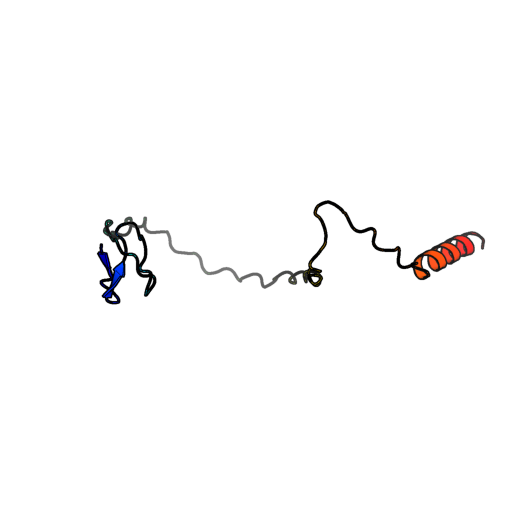 CA 1
ATOM 531 C C . GLY A 1 71 ? 18.943 8.391 -28.733 1.00 61.50 71 GLY A C 1
ATOM 532 O O . GLY A 1 71 ? 19.539 7.787 -29.617 1.00 61.50 71 GLY A O 1
ATOM 533 N N . MET A 1 72 ? 19.539 9.362 -28.038 1.00 55.03 72 MET A N 1
ATOM 534 C CA . MET A 1 72 ? 20.967 9.660 -28.202 1.00 55.03 72 MET A CA 1
ATOM 535 C C . MET A 1 72 ? 21.769 8.949 -27.117 1.00 55.03 72 MET A C 1
ATOM 537 O O . MET A 1 72 ? 21.959 9.473 -26.022 1.00 55.03 72 MET A O 1
ATOM 541 N N . HIS A 1 73 ? 22.242 7.739 -27.417 1.00 62.75 73 HIS A N 1
ATOM 542 C CA . HIS A 1 73 ? 23.312 7.108 -26.647 1.00 62.75 73 HIS A CA 1
ATOM 543 C C . HIS A 1 73 ? 24.510 8.057 -26.709 1.00 62.75 73 HIS A C 1
ATOM 545 O O . HIS A 1 73 ? 25.166 8.164 -27.745 1.00 62.75 73 HIS A O 1
ATOM 551 N N . GLY A 1 74 ? 24.718 8.830 -25.642 1.00 50.59 74 GLY A N 1
ATOM 552 C CA . GLY A 1 74 ? 25.791 9.806 -25.576 1.00 50.59 74 GLY A CA 1
ATOM 553 C C . GLY A 1 74 ? 27.100 9.114 -25.919 1.00 50.59 74 GLY A C 1
ATOM 554 O O . GLY A 1 74 ? 27.493 8.158 -25.250 1.00 50.59 74 GLY A O 1
ATOM 555 N N . TYR A 1 75 ? 27.772 9.575 -26.972 1.00 58.00 75 TYR A N 1
ATOM 556 C CA . TYR A 1 75 ? 29.181 9.275 -27.122 1.00 58.00 75 TYR A CA 1
ATOM 557 C C . TYR A 1 75 ? 29.841 9.926 -25.908 1.00 58.00 75 TYR A C 1
ATOM 559 O O . TYR A 1 75 ? 29.984 11.145 -25.822 1.00 58.00 75 TYR A O 1
ATOM 567 N N . ALA A 1 76 ? 30.168 9.118 -24.904 1.00 55.56 76 ALA A N 1
ATOM 568 C CA . ALA A 1 76 ? 31.163 9.529 -23.942 1.00 55.56 76 ALA A CA 1
ATOM 569 C C . ALA A 1 76 ? 32.364 9.955 -24.788 1.00 55.56 76 ALA A C 1
ATOM 571 O O . ALA A 1 76 ? 32.883 9.157 -25.574 1.00 55.56 76 ALA A O 1
ATOM 572 N N . THR A 1 77 ? 32.744 11.233 -24.711 1.00 56.50 77 THR A N 1
ATOM 573 C CA . THR A 1 77 ? 34.040 11.677 -25.219 1.00 56.50 77 THR A CA 1
ATOM 574 C C . THR A 1 77 ? 35.049 10.643 -24.739 1.00 56.50 77 THR A C 1
ATOM 576 O O . THR A 1 77 ? 35.053 10.385 -23.529 1.00 56.50 77 THR A O 1
ATOM 579 N N . PRO A 1 78 ? 35.824 9.986 -25.623 1.00 55.06 78 PRO A N 1
ATOM 580 C CA . PRO A 1 78 ? 36.792 9.019 -25.157 1.00 55.06 78 PRO A CA 1
ATOM 581 C C . PRO A 1 78 ? 37.739 9.806 -24.265 1.00 55.06 78 PRO A C 1
ATOM 583 O O . PRO A 1 78 ? 38.519 10.624 -24.752 1.00 55.06 78 PRO A O 1
ATOM 586 N N . VAL A 1 79 ? 37.617 9.613 -22.950 1.00 56.41 79 VAL A N 1
ATOM 587 C CA . VAL A 1 79 ? 38.681 9.971 -22.028 1.00 56.41 79 VAL A CA 1
ATOM 588 C C . VAL A 1 79 ? 39.859 9.219 -22.611 1.00 56.41 79 VAL A C 1
ATOM 590 O O . VAL A 1 79 ? 39.792 7.996 -22.749 1.00 56.41 79 VAL A O 1
ATOM 593 N N . GLN A 1 80 ? 40.827 9.956 -23.151 1.00 55.62 80 GLN A N 1
ATOM 594 C CA . GLN A 1 80 ? 41.991 9.351 -23.768 1.00 55.62 80 GLN A CA 1
ATOM 595 C C . GLN A 1 80 ? 42.675 8.591 -22.644 1.00 55.62 80 GLN A C 1
ATOM 597 O O . GLN A 1 80 ? 43.330 9.181 -21.794 1.00 55.62 80 GLN A O 1
ATOM 602 N N . ASP A 1 81 ? 42.407 7.292 -22.595 1.00 58.09 81 ASP A N 1
ATOM 603 C CA . ASP A 1 81 ? 42.982 6.352 -21.656 1.00 58.09 81 ASP A CA 1
ATOM 604 C C . ASP A 1 81 ? 44.446 6.193 -22.075 1.00 58.09 81 ASP A C 1
ATOM 606 O O . ASP A 1 81 ? 44.828 5.301 -22.840 1.00 58.09 81 ASP A O 1
ATOM 610 N N . THR A 1 82 ? 45.249 7.189 -21.697 1.00 65.75 82 THR A N 1
ATOM 611 C CA . THR A 1 82 ? 46.685 7.253 -21.964 1.00 65.75 82 THR A CA 1
ATOM 612 C C . THR A 1 82 ? 47.376 6.030 -21.372 1.00 65.75 82 THR A C 1
ATOM 614 O O . THR A 1 82 ? 48.284 5.486 -22.000 1.00 65.75 82 THR A O 1
ATOM 617 N N . ASP A 1 83 ? 46.852 5.517 -20.254 1.00 69.12 83 ASP A N 1
ATOM 618 C CA . ASP A 1 83 ? 47.287 4.283 -19.606 1.00 69.12 83 ASP A CA 1
ATOM 619 C C . ASP A 1 83 ? 47.110 3.053 -20.505 1.00 69.12 83 ASP A C 1
ATOM 621 O O . ASP A 1 83 ? 48.000 2.200 -20.591 1.00 69.12 83 ASP A O 1
ATOM 625 N N . ARG A 1 84 ? 45.996 2.947 -21.239 1.00 73.50 84 ARG A N 1
ATOM 626 C CA . ARG A 1 84 ? 45.789 1.842 -22.189 1.00 73.50 84 ARG A CA 1
ATOM 627 C C . ARG A 1 84 ? 46.805 1.859 -23.328 1.00 73.50 84 ARG A C 1
ATOM 629 O O . ARG A 1 84 ? 47.308 0.799 -23.707 1.00 73.50 84 ARG A O 1
ATOM 636 N N . MET A 1 85 ? 47.123 3.031 -23.874 1.00 72.62 85 MET A N 1
ATOM 637 C CA . MET A 1 85 ? 48.113 3.137 -24.953 1.00 72.62 85 MET A CA 1
ATOM 638 C C . MET A 1 85 ? 49.538 2.849 -24.464 1.00 72.62 85 MET A C 1
ATOM 640 O O . MET A 1 85 ? 50.318 2.211 -25.176 1.00 72.62 85 MET A O 1
ATOM 644 N N . GLU A 1 86 ? 49.871 3.251 -23.240 1.00 76.75 86 GLU A N 1
ATOM 645 C CA . GLU A 1 86 ? 51.174 2.986 -22.631 1.00 76.75 86 GLU A CA 1
ATOM 646 C C . GLU A 1 86 ? 51.367 1.496 -22.311 1.00 76.75 86 GLU A C 1
ATOM 648 O O . GLU A 1 86 ? 52.412 0.915 -22.617 1.00 76.75 86 GLU A O 1
ATOM 653 N N . ARG A 1 87 ? 50.312 0.818 -21.839 1.00 79.88 87 ARG A N 1
ATOM 654 C CA . ARG A 1 87 ? 50.301 -0.644 -21.665 1.00 79.88 87 ARG A CA 1
ATOM 655 C C . ARG A 1 87 ? 50.528 -1.395 -22.976 1.00 79.88 87 ARG A C 1
ATOM 657 O O . ARG A 1 87 ? 51.294 -2.355 -22.993 1.00 79.88 87 ARG A O 1
ATOM 664 N N . ILE A 1 88 ? 49.908 -0.962 -24.076 1.00 81.44 88 ILE A N 1
ATOM 665 C CA . ILE A 1 88 ? 50.098 -1.601 -25.390 1.00 81.44 88 ILE A CA 1
ATOM 666 C C . ILE A 1 88 ? 51.545 -1.432 -25.870 1.00 81.44 88 ILE A C 1
ATOM 668 O O . ILE A 1 88 ? 52.144 -2.408 -26.323 1.00 81.44 88 ILE A O 1
ATOM 672 N N . ARG A 1 89 ? 52.141 -0.239 -25.719 1.00 81.69 89 ARG A N 1
ATOM 673 C CA . ARG A 1 89 ? 53.567 -0.037 -26.030 1.00 81.69 89 ARG A CA 1
ATOM 674 C C . ARG A 1 89 ? 54.464 -0.966 -25.216 1.00 81.69 89 ARG A C 1
ATOM 676 O O . ARG A 1 89 ? 55.316 -1.627 -25.797 1.00 81.69 89 ARG A O 1
ATOM 683 N N . ASN A 1 90 ? 54.240 -1.074 -23.909 1.00 82.12 90 ASN A N 1
ATOM 684 C CA . ASN A 1 90 ? 55.056 -1.919 -23.033 1.00 82.12 90 ASN A CA 1
ATOM 685 C C . ASN A 1 90 ? 54.946 -3.418 -23.371 1.00 82.12 90 ASN A C 1
ATOM 687 O O . ASN A 1 90 ? 55.938 -4.147 -23.305 1.00 82.12 90 ASN A O 1
ATOM 691 N N . ILE A 1 91 ? 53.772 -3.888 -23.801 1.00 84.69 91 ILE A N 1
ATOM 692 C CA . ILE A 1 91 ? 53.579 -5.276 -24.258 1.00 84.69 91 ILE A CA 1
ATOM 693 C C . ILE A 1 91 ? 54.312 -5.536 -25.580 1.00 84.69 91 ILE A C 1
ATOM 695 O O . ILE A 1 91 ? 54.911 -6.594 -25.758 1.00 84.69 91 ILE A O 1
ATOM 699 N N . LEU A 1 92 ? 54.279 -4.587 -26.516 1.00 82.50 92 LEU A N 1
ATOM 700 C CA . LEU A 1 92 ? 54.971 -4.748 -27.795 1.00 82.50 92 LEU A CA 1
ATOM 701 C C . LEU A 1 92 ? 56.494 -4.712 -27.610 1.00 82.50 92 LEU A C 1
ATOM 703 O O . LEU A 1 92 ? 57.183 -5.565 -28.162 1.00 82.50 92 LEU A O 1
ATOM 707 N N . SER A 1 93 ? 57.008 -3.808 -26.773 1.00 79.06 93 SER A N 1
ATOM 708 C CA . SER A 1 93 ? 58.442 -3.714 -26.466 1.00 79.06 93 SER A CA 1
ATOM 709 C C . SER A 1 93 ? 58.984 -4.940 -25.726 1.00 79.06 93 SER A C 1
ATOM 711 O O . SER A 1 93 ? 60.117 -5.338 -25.964 1.00 79.06 93 SER A O 1
ATOM 713 N N . SER A 1 94 ? 58.182 -5.575 -24.866 1.00 74.12 94 SER A N 1
ATOM 714 C CA . SER A 1 94 ? 58.593 -6.781 -24.127 1.00 74.12 94 SER A CA 1
ATOM 715 C C . SER A 1 94 ? 58.600 -8.061 -24.969 1.00 74.12 94 SER A C 1
ATOM 717 O O . SER A 1 94 ? 59.184 -9.051 -24.549 1.00 74.12 94 SER A O 1
ATOM 719 N N . ARG A 1 95 ? 57.991 -8.054 -26.163 1.00 73.56 95 ARG A N 1
ATOM 720 C CA . ARG A 1 95 ? 58.062 -9.164 -27.135 1.00 73.56 95 ARG A CA 1
ATOM 721 C C . ARG A 1 95 ? 59.194 -9.026 -28.158 1.00 73.56 95 ARG A C 1
ATOM 723 O O . ARG A 1 95 ? 59.351 -9.905 -29.001 1.00 73.56 95 ARG A O 1
ATOM 730 N N . LEU A 1 96 ? 59.930 -7.917 -28.116 1.00 66.62 96 LEU A N 1
ATOM 731 C CA . LEU A 1 96 ? 61.070 -7.615 -28.988 1.00 66.62 96 LEU A CA 1
ATOM 732 C C . LEU A 1 96 ? 62.429 -7.849 -28.297 1.00 66.62 96 LEU A C 1
ATOM 734 O O . LEU A 1 96 ? 63.459 -7.619 -28.928 1.00 66.62 96 LEU A O 1
ATOM 738 N N . MET A 1 97 ? 62.430 -8.303 -27.037 1.00 54.38 97 MET A N 1
ATOM 739 C CA . MET A 1 97 ? 63.611 -8.734 -26.275 1.00 54.38 97 MET A CA 1
ATOM 740 C C . MET A 1 97 ? 63.588 -10.242 -26.050 1.00 54.38 97 MET A C 1
ATOM 742 O O . MET A 1 97 ? 62.488 -10.769 -25.768 1.00 54.38 97 MET A O 1
#